Protein AF-A0A9W9BJ64-F1 (afdb_monomer_lite)

Sequence (98 aa):
PKTFESITDDDGRVLVWLPYSSADSAGEVPVYTLLDVLDDRKGQGPSRWTLRFDTAAYFGEDKTFFPEVTITFRVEEGQHYHVPLLLSPYSYTSYRGS

InterPro domains:
  IPR023416 Transthyretin/hydroxyisourate hydrolase domain [PF00576] (3-97)
  IPR023416 Transthyretin/hydroxyisourate hydrolase domain [PTHR10395] (3-98)
  IPR023419 Transthyretin, conserved site [PS00769] (81-93)
  IPR036817 Transthyretin/hydroxyisourate hydrolase domain superfamily [G3DSA:2.60.40.180] (1-98)
  IPR036817 Transthyretin/hydroxyisourate hydrolase domain superfamily [SSF49472] (4-98)

Structure (mmCIF, N/CA/C/O backbone):
data_AF-A0A9W9BJ64-F1
#
_entry.id   AF-A0A9W9BJ64-F1
#
loop_
_atom_site.group_PDB
_atom_site.id
_atom_site.type_symbol
_atom_site.label_atom_id
_atom_site.label_alt_id
_atom_site.label_comp_id
_atom_site.label_asym_id
_atom_site.label_entity_id
_atom_site.label_seq_id
_atom_site.pdbx_PDB_ins_code
_atom_site.Cartn_x
_atom_site.Cartn_y
_atom_site.Cartn_z
_atom_site.occupancy
_atom_site.B_iso_or_equiv
_atom_site.auth_seq_id
_atom_site.auth_comp_id
_atom_site.auth_asym_id
_atom_site.auth_atom_id
_atom_site.pdbx_PDB_model_num
ATOM 1 N N . PRO A 1 1 ? -16.610 6.920 -1.670 1.00 78.12 1 PRO A N 1
ATOM 2 C CA . PRO A 1 1 ? -15.840 6.237 -0.601 1.00 78.12 1 PRO A CA 1
ATOM 3 C C . PRO A 1 1 ? -14.782 7.203 -0.066 1.00 78.12 1 PRO A C 1
ATOM 5 O O . PRO A 1 1 ? -14.220 7.932 -0.880 1.00 78.12 1 PRO A O 1
ATOM 8 N N . LYS A 1 2 ? -14.538 7.248 1.252 1.00 88.31 2 LYS A N 1
ATOM 9 C CA . LYS A 1 2 ? -13.443 8.062 1.806 1.00 88.31 2 LYS A CA 1
ATOM 10 C C . LYS A 1 2 ? -12.116 7.463 1.315 1.00 88.31 2 LYS A C 1
ATOM 12 O O . LYS A 1 2 ? -11.888 6.272 1.514 1.00 88.31 2 LYS A O 1
ATOM 17 N N . THR A 1 3 ? -11.316 8.258 0.611 1.00 92.06 3 THR A N 1
ATOM 18 C CA . THR A 1 3 ? -10.059 7.829 -0.024 1.00 92.06 3 THR A CA 1
ATOM 19 C C . THR A 1 3 ? -8.937 8.704 0.505 1.00 92.06 3 THR A C 1
ATOM 21 O O . THR A 1 3 ? -9.158 9.883 0.773 1.00 92.06 3 THR A O 1
ATOM 24 N N . PHE A 1 4 ? -7.756 8.120 0.662 1.00 94.62 4 PHE A N 1
ATOM 25 C CA . PHE A 1 4 ? -6.568 8.800 1.152 1.00 94.62 4 PHE A CA 1
ATOM 26 C C . PHE A 1 4 ? -5.406 8.556 0.197 1.00 94.62 4 PHE A C 1
ATOM 28 O O . PHE A 1 4 ? -5.369 7.522 -0.473 1.00 94.62 4 PHE A O 1
ATOM 35 N N . GLU A 1 5 ? -4.461 9.483 0.165 1.00 94.75 5 GLU A N 1
ATOM 36 C CA . GLU A 1 5 ? -3.225 9.380 -0.601 1.00 94.75 5 GLU A CA 1
ATOM 37 C C . GLU A 1 5 ? -2.008 9.723 0.262 1.00 94.75 5 GLU A C 1
ATOM 39 O O . GLU A 1 5 ? -2.110 10.412 1.282 1.00 94.75 5 GLU A O 1
ATOM 44 N N . SER A 1 6 ? -0.857 9.194 -0.144 1.00 95.81 6 SER A N 1
ATOM 45 C CA . SER A 1 6 ? 0.453 9.513 0.416 1.00 95.81 6 SER A CA 1
ATOM 46 C C . SER A 1 6 ? 1.540 9.143 -0.587 1.00 95.81 6 SER A C 1
ATOM 48 O O . SER A 1 6 ? 1.322 8.335 -1.489 1.00 95.81 6 SER A O 1
ATOM 50 N N . ILE A 1 7 ? 2.732 9.692 -0.373 1.00 96.31 7 ILE A N 1
ATOM 51 C CA . ILE A 1 7 ? 3.983 9.256 -0.995 1.00 96.31 7 ILE A CA 1
ATOM 52 C C . ILE A 1 7 ? 4.843 8.601 0.095 1.00 96.31 7 ILE A C 1
ATOM 54 O O . ILE A 1 7 ? 4.725 8.962 1.269 1.00 96.31 7 ILE A O 1
ATOM 58 N N . THR A 1 8 ? 5.648 7.603 -0.266 1.00 97.25 8 THR A N 1
ATOM 59 C CA . THR A 1 8 ? 6.602 6.980 0.659 1.00 97.25 8 THR A CA 1
ATOM 60 C C . THR A 1 8 ? 7.814 7.877 0.894 1.00 97.25 8 THR A C 1
ATOM 62 O O . THR A 1 8 ? 8.259 8.566 -0.024 1.00 97.25 8 THR A O 1
ATOM 65 N N . ASP A 1 9 ? 8.373 7.840 2.098 1.00 97.12 9 ASP A N 1
ATOM 66 C CA . ASP A 1 9 ? 9.667 8.452 2.404 1.00 97.12 9 ASP A CA 1
ATOM 67 C C . ASP A 1 9 ? 10.852 7.640 1.834 1.00 97.12 9 ASP A C 1
ATOM 69 O O . ASP A 1 9 ? 10.677 6.697 1.053 1.00 97.12 9 ASP A O 1
ATOM 73 N N . ASP A 1 10 ? 12.074 8.035 2.192 1.00 97.38 10 ASP A N 1
ATOM 74 C CA . ASP A 1 10 ? 13.321 7.396 1.761 1.00 97.38 10 ASP A CA 1
ATOM 75 C C . ASP A 1 10 ? 13.559 6.006 2.384 1.00 97.38 10 ASP A C 1
ATOM 77 O O . ASP A 1 10 ? 14.303 5.212 1.806 1.00 97.38 10 ASP A O 1
ATOM 81 N N . ASP A 1 11 ? 12.884 5.678 3.491 1.00 96.94 11 ASP A N 1
ATOM 82 C CA . ASP A 1 11 ? 12.822 4.332 4.089 1.00 96.94 11 ASP A CA 1
ATOM 83 C C . ASP A 1 11 ? 11.617 3.514 3.569 1.00 96.94 11 ASP A C 1
ATOM 85 O O . ASP A 1 11 ? 11.332 2.413 4.045 1.00 96.94 11 ASP A O 1
ATOM 89 N N . GLY A 1 12 ? 10.883 4.028 2.575 1.00 96.69 12 GLY A N 1
ATOM 90 C CA . GLY A 1 12 ? 9.758 3.333 1.948 1.00 96.69 12 GLY A CA 1
ATOM 91 C C . GLY A 1 12 ? 8.477 3.300 2.792 1.00 96.69 12 GLY A C 1
ATOM 92 O O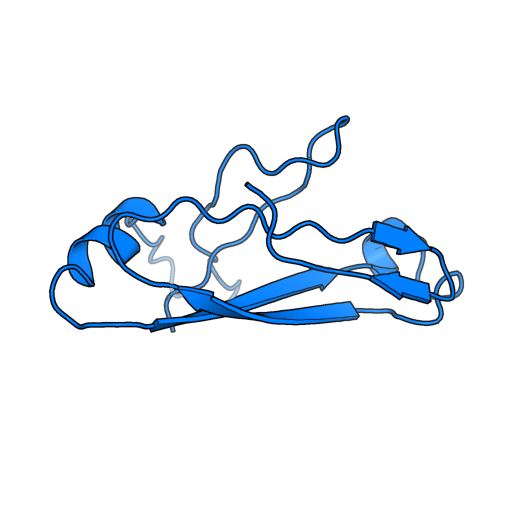 . GLY A 1 12 ? 7.604 2.464 2.542 1.00 96.69 12 GLY A O 1
ATOM 93 N N . ARG A 1 13 ? 8.332 4.183 3.788 1.00 97.38 13 ARG A N 1
ATOM 94 C CA . ARG A 1 13 ? 7.184 4.233 4.710 1.00 97.38 13 ARG A CA 1
ATOM 95 C C . ARG A 1 13 ? 6.245 5.392 4.408 1.00 97.38 13 ARG A C 1
ATOM 97 O O . ARG A 1 13 ? 6.627 6.412 3.851 1.00 97.38 13 ARG A O 1
ATOM 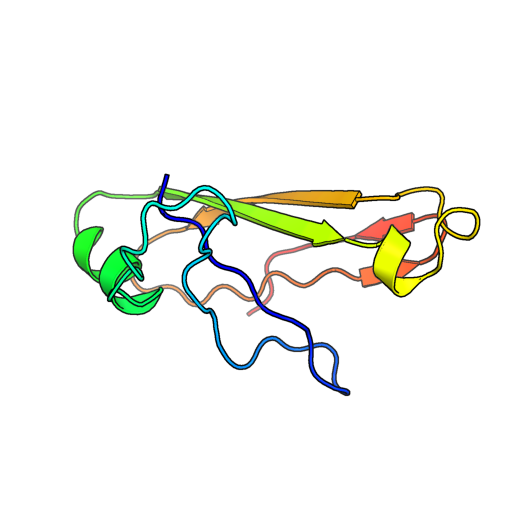104 N N . VAL A 1 14 ? 4.990 5.247 4.832 1.00 96.62 14 VAL A N 1
ATOM 105 C CA . VAL A 1 14 ? 4.007 6.337 4.834 1.00 96.62 14 VAL A CA 1
ATOM 106 C C . VAL A 1 14 ? 3.966 6.975 6.217 1.00 96.62 14 VAL A C 1
ATOM 108 O O . VAL A 1 14 ? 3.626 6.312 7.196 1.00 96.62 14 VAL A O 1
ATOM 111 N N . LEU A 1 15 ? 4.279 8.269 6.285 1.00 93.94 15 LEU A N 1
ATOM 112 C CA . LEU A 1 15 ? 4.250 9.039 7.532 1.00 93.94 15 LEU A CA 1
ATOM 113 C C . LEU A 1 15 ? 2.887 9.685 7.797 1.00 93.94 15 LEU A C 1
ATOM 115 O O . LEU A 1 15 ? 2.483 9.829 8.949 1.00 93.94 15 LEU A O 1
ATOM 119 N N . VAL A 1 16 ? 2.173 10.081 6.740 1.00 93.31 16 VAL A N 1
ATOM 120 C CA . VAL A 1 16 ? 0.894 10.786 6.845 1.00 93.31 16 VAL A CA 1
ATOM 121 C C . VAL A 1 16 ? -0.044 10.370 5.721 1.00 93.31 16 VAL A C 1
ATOM 123 O O . VAL A 1 16 ? 0.361 10.282 4.571 1.00 93.31 16 VAL A O 1
ATOM 126 N N . TRP A 1 17 ? -1.311 10.141 6.053 1.00 94.56 17 TRP A N 1
ATOM 127 C CA . TRP A 1 17 ? -2.370 9.907 5.074 1.00 94.56 17 TRP A CA 1
ATOM 128 C C . TRP A 1 17 ? -3.211 11.168 4.938 1.00 94.56 17 TRP A C 1
ATOM 130 O O . TRP A 1 17 ? -3.823 11.607 5.915 1.00 94.56 17 TRP A O 1
ATOM 140 N N . LEU A 1 18 ? -3.256 11.733 3.736 1.00 92.38 18 LEU A N 1
ATOM 141 C CA . LEU A 1 18 ? -4.066 12.909 3.440 1.00 92.38 18 LEU A CA 1
ATOM 142 C C . LEU A 1 18 ? -5.348 12.485 2.728 1.00 92.38 18 LEU A C 1
ATOM 144 O O . LEU A 1 18 ? -5.306 11.559 1.916 1.00 92.38 18 LEU A O 1
ATOM 148 N N . PRO A 1 19 ? -6.500 13.111 3.010 1.00 91.81 19 PRO A N 1
ATOM 149 C CA . PRO A 1 19 ? -7.700 12.874 2.225 1.00 91.81 19 PRO A CA 1
ATOM 150 C C . PRO A 1 19 ? -7.440 13.189 0.763 1.00 91.81 19 PRO A C 1
ATOM 152 O O . PRO A 1 19 ? -6.964 14.272 0.430 1.00 91.81 19 PRO A O 1
ATOM 155 N N . TYR A 1 20 ? -7.792 12.246 -0.101 1.00 85.75 20 TYR A N 1
ATOM 156 C CA . TYR A 1 20 ? -7.702 12.461 -1.530 1.00 85.75 20 TYR A CA 1
ATOM 157 C C . TYR A 1 20 ? -8.714 13.533 -1.940 1.00 85.75 20 TYR A C 1
ATOM 159 O O . TYR A 1 20 ? -9.920 13.374 -1.719 1.00 85.75 20 TYR A O 1
ATOM 167 N N . SER A 1 21 ? -8.230 14.602 -2.567 1.00 73.75 21 SER A N 1
ATOM 168 C CA . SER A 1 21 ? -9.075 15.585 -3.237 1.00 73.75 21 SER A CA 1
ATOM 169 C C . SER A 1 21 ? -8.898 15.431 -4.739 1.00 73.75 21 SER A C 1
ATOM 171 O O . SER A 1 21 ? -7.847 15.760 -5.281 1.00 73.75 21 SER A O 1
ATOM 173 N N . SER A 1 22 ? -9.939 14.963 -5.431 1.00 67.88 22 SER A N 1
ATOM 174 C CA . SER A 1 22 ? -9.935 14.970 -6.894 1.00 67.88 22 SER A CA 1
ATOM 175 C C . SER A 1 22 ? -9.807 16.394 -7.442 1.00 67.88 22 SER A C 1
ATOM 177 O O . SER A 1 22 ? -10.263 17.349 -6.812 1.00 67.88 22 SER A O 1
ATOM 179 N N . ALA A 1 23 ? -9.232 16.536 -8.637 1.00 64.25 23 ALA A N 1
ATOM 180 C CA . ALA A 1 23 ? -9.185 17.817 -9.346 1.00 64.25 23 ALA A CA 1
ATOM 181 C C . ALA A 1 23 ? -10.591 18.385 -9.638 1.00 64.25 23 ALA A C 1
ATOM 183 O O . ALA A 1 23 ? -10.753 19.597 -9.747 1.00 64.25 23 ALA A O 1
ATOM 184 N N . ASP A 1 24 ? -11.601 17.510 -9.695 1.00 64.44 24 ASP A N 1
ATOM 185 C CA . ASP A 1 24 ? -13.011 17.852 -9.917 1.00 64.44 24 ASP A CA 1
ATOM 186 C C . ASP A 1 24 ? -13.793 18.084 -8.611 1.00 64.44 24 ASP A C 1
ATOM 188 O O . ASP A 1 24 ? -14.999 18.348 -8.638 1.00 64.44 24 ASP A O 1
ATOM 192 N N . SER A 1 25 ? -13.137 17.980 -7.449 1.00 63.94 25 SER A N 1
ATOM 193 C CA . SER A 1 25 ? -13.758 18.333 -6.173 1.00 63.94 25 SER A CA 1
ATOM 194 C C . SER A 1 25 ? -14.080 19.824 -6.210 1.00 63.94 25 SER A C 1
ATOM 196 O O . SER A 1 25 ? -13.199 20.636 -6.482 1.00 63.94 25 SER A O 1
ATOM 198 N N . ALA A 1 26 ? -15.328 20.198 -5.928 1.00 60.81 26 ALA A N 1
ATOM 199 C CA . ALA A 1 26 ? -15.848 21.565 -6.034 1.00 60.81 26 ALA A CA 1
ATOM 200 C C . ALA A 1 26 ? -15.279 22.555 -4.982 1.00 60.81 26 ALA A C 1
ATOM 202 O O . ALA A 1 26 ? -16.012 23.358 -4.412 1.00 60.81 26 ALA A O 1
ATOM 203 N N . GLY A 1 27 ? -13.977 22.490 -4.689 1.00 58.62 27 GLY A N 1
ATOM 204 C CA . GLY A 1 27 ? -13.277 23.305 -3.697 1.00 58.62 27 GLY A CA 1
ATOM 205 C C . GLY A 1 27 ? -13.475 22.856 -2.248 1.00 58.62 27 GLY A C 1
ATOM 206 O O . GLY A 1 27 ? -12.868 23.435 -1.349 1.00 58.62 27 GLY A O 1
ATOM 207 N N . GLU A 1 28 ? -14.292 21.831 -1.999 1.00 66.94 28 GLU A N 1
ATOM 208 C CA . GLU A 1 28 ? -14.503 21.295 -0.657 1.00 66.94 28 GLU A CA 1
ATOM 209 C C . GLU A 1 28 ? -13.331 20.381 -0.283 1.00 66.94 28 GLU A C 1
ATOM 211 O O . GLU A 1 28 ? -13.246 19.224 -0.696 1.00 66.94 28 GLU A O 1
ATOM 216 N N . VAL A 1 29 ? -12.380 20.941 0.466 1.00 67.31 29 VAL A N 1
ATOM 217 C CA . VAL A 1 29 ? -11.250 20.191 1.016 1.00 67.31 29 VAL A CA 1
ATOM 218 C C . VAL A 1 29 ? -11.784 19.288 2.129 1.00 67.31 29 VAL A C 1
ATOM 220 O O . VAL A 1 29 ? -12.366 19.801 3.089 1.00 67.31 29 VAL A O 1
ATOM 223 N N . PRO A 1 30 ? -11.604 17.960 2.052 1.00 77.25 30 PRO A N 1
ATOM 224 C CA . PRO A 1 30 ? -12.071 17.084 3.112 1.00 77.25 30 PRO A CA 1
ATOM 225 C C . PRO A 1 30 ? -11.324 17.370 4.424 1.00 77.25 30 PRO A C 1
ATOM 227 O O . PRO A 1 30 ? -10.097 17.335 4.465 1.00 77.25 30 PRO A O 1
ATOM 230 N N . VAL A 1 31 ? -12.067 17.622 5.505 1.00 83.06 31 VAL A N 1
ATOM 231 C CA . VAL A 1 31 ? -11.523 17.957 6.840 1.00 83.06 31 VAL A CA 1
ATOM 232 C C . VAL A 1 31 ? -11.619 16.764 7.801 1.00 83.06 31 VAL A C 1
ATOM 234 O O . VAL A 1 31 ? -12.014 16.903 8.952 1.00 83.06 31 VAL A O 1
ATOM 237 N N . TYR A 1 32 ? -11.325 15.560 7.318 1.00 88.06 32 TYR A N 1
ATOM 238 C CA . TYR A 1 32 ? -11.262 14.356 8.150 1.00 88.06 32 TYR A CA 1
ATOM 239 C C . TYR A 1 32 ? -9.925 13.657 7.947 1.00 88.06 32 TYR A C 1
ATOM 241 O O . TYR A 1 32 ? -9.334 13.730 6.882 1.00 88.06 32 TYR A O 1
ATOM 249 N N . THR A 1 33 ? -9.449 12.943 8.949 1.00 91.50 33 THR A N 1
ATOM 250 C CA . THR A 1 33 ? -8.229 12.137 8.901 1.00 91.50 33 THR A CA 1
ATOM 251 C C . THR A 1 33 ? -8.570 10.661 8.728 1.00 91.50 33 THR A C 1
ATOM 253 O O . THR A 1 33 ? -9.724 10.248 8.863 1.00 91.50 33 THR A O 1
ATOM 256 N N . LEU A 1 34 ? -7.563 9.826 8.456 1.00 92.44 34 LEU A N 1
ATOM 257 C CA . LEU A 1 34 ? -7.747 8.374 8.495 1.00 92.44 34 LEU A CA 1
ATOM 258 C C . LEU A 1 34 ? -8.203 7.904 9.887 1.00 92.44 34 LEU A C 1
ATOM 260 O O . LEU A 1 34 ? -9.024 6.994 9.979 1.00 92.44 34 LEU A O 1
ATOM 264 N N . LEU A 1 35 ? -7.718 8.548 10.954 1.00 91.12 35 LEU A N 1
ATOM 265 C CA . LEU A 1 35 ? -8.103 8.227 12.328 1.00 91.12 35 LEU A CA 1
ATOM 266 C C . LEU A 1 35 ? -9.584 8.509 12.578 1.00 91.12 35 LEU A C 1
ATOM 268 O O . LEU A 1 35 ? -10.257 7.636 13.112 1.00 91.12 35 LEU A O 1
ATOM 272 N N . ASP A 1 36 ? -10.113 9.636 12.095 1.00 93.44 36 ASP A N 1
ATOM 273 C CA . ASP A 1 36 ? -11.546 9.946 12.218 1.00 93.44 36 ASP A CA 1
ATOM 274 C C . ASP A 1 36 ? -12.404 8.867 11.543 1.00 93.44 36 ASP A C 1
ATOM 276 O O . ASP A 1 36 ? -13.417 8.424 12.076 1.00 93.44 36 ASP A O 1
ATOM 280 N N . VAL A 1 37 ? -11.969 8.367 10.380 1.00 92.88 37 VAL A N 1
ATOM 281 C CA . VAL A 1 37 ? -12.673 7.281 9.677 1.00 92.88 37 VAL A CA 1
ATOM 282 C C . VAL A 1 37 ? -12.596 5.959 10.425 1.00 92.88 37 VAL A C 1
ATOM 284 O O . VAL A 1 37 ? -13.557 5.194 10.399 1.00 92.88 37 VAL A O 1
ATOM 287 N N . LEU A 1 38 ? -11.462 5.651 11.048 1.00 92.06 38 LEU A N 1
ATOM 288 C CA . LEU A 1 38 ? -11.318 4.441 11.852 1.00 92.06 38 LEU A CA 1
ATOM 289 C C . LEU A 1 38 ? -12.150 4.530 13.139 1.00 92.06 38 LEU A C 1
ATOM 291 O O . LEU A 1 38 ? -12.788 3.544 13.509 1.00 92.06 38 LEU A O 1
ATOM 295 N N . ASP A 1 39 ? -12.209 5.705 13.764 1.00 92.88 39 ASP A N 1
ATOM 296 C CA . ASP A 1 39 ? -13.003 5.972 14.962 1.00 92.88 39 ASP A CA 1
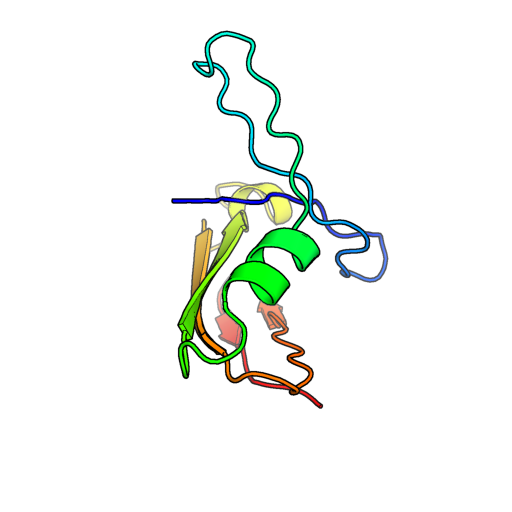ATOM 297 C C . ASP A 1 39 ? -14.508 5.891 14.691 1.00 92.88 39 ASP A C 1
ATOM 299 O O . ASP A 1 39 ? -15.212 5.195 15.424 1.00 92.88 39 ASP A O 1
ATOM 303 N N . ASP A 1 40 ? -14.987 6.480 13.588 1.00 93.31 40 ASP A N 1
ATOM 304 C CA . ASP A 1 40 ? -16.384 6.373 13.135 1.00 93.31 40 ASP A CA 1
ATOM 305 C C . ASP A 1 40 ? -16.839 4.911 12.980 1.00 93.31 40 ASP A C 1
ATOM 307 O O . ASP A 1 40 ? -18.031 4.604 13.050 1.00 93.31 40 ASP A O 1
ATOM 311 N N . ARG A 1 41 ? -15.896 3.992 12.730 1.00 91.75 41 ARG A N 1
ATOM 312 C CA . ARG A 1 41 ? -16.158 2.570 12.473 1.00 91.75 41 ARG A CA 1
ATOM 313 C C . ARG A 1 41 ? -16.092 1.682 13.713 1.00 91.75 41 ARG A C 1
ATOM 315 O O . ARG A 1 41 ? -16.407 0.493 13.595 1.00 91.75 41 ARG A O 1
ATOM 322 N N . LYS A 1 42 ? -15.713 2.212 14.877 1.00 92.81 42 LYS A N 1
ATOM 323 C CA . LYS A 1 42 ? -15.672 1.444 16.131 1.00 92.81 42 LYS A CA 1
ATOM 324 C C . LYS A 1 42 ? -17.033 0.813 16.432 1.00 92.81 42 LYS A C 1
ATOM 326 O O . LYS A 1 42 ? -18.080 1.424 16.226 1.00 92.81 42 LYS A O 1
ATOM 331 N N . GLY A 1 43 ? -17.032 -0.446 16.860 1.00 93.69 43 GLY A N 1
ATOM 332 C CA . GLY A 1 43 ? -18.246 -1.214 17.141 1.00 93.69 43 GLY A CA 1
ATOM 333 C C . GLY A 1 43 ? -19.044 -1.685 15.915 1.00 93.69 43 GLY A C 1
ATOM 334 O O . GLY A 1 43 ? -20.027 -2.401 16.085 1.00 93.69 43 GLY A O 1
ATOM 335 N N . GLN A 1 44 ? -18.636 -1.359 14.680 1.00 94.44 44 GLN A N 1
ATOM 336 C CA . GLN A 1 44 ? -19.337 -1.793 13.454 1.00 94.44 44 GLN A CA 1
ATOM 337 C C . GLN A 1 44 ? -18.859 -3.155 12.921 1.00 94.44 44 GLN A C 1
ATOM 339 O O . GLN A 1 44 ? -19.287 -3.604 11.855 1.00 94.44 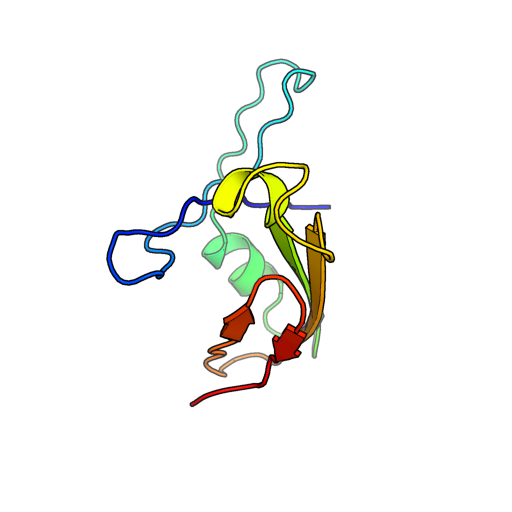44 GLN A O 1
ATOM 344 N N . GLY A 1 45 ? -17.959 -3.818 13.650 1.00 94.00 45 GLY A N 1
ATOM 345 C CA . GLY A 1 45 ? -17.342 -5.072 13.240 1.00 94.00 45 GLY A CA 1
ATOM 346 C C . GLY A 1 45 ? -16.302 -4.906 12.121 1.00 94.00 45 GLY A C 1
ATOM 347 O O . GLY A 1 45 ? -15.896 -3.793 11.775 1.00 94.00 45 GLY A O 1
ATOM 348 N N . PRO A 1 46 ? -15.817 -6.025 11.558 1.00 95.44 46 PRO A N 1
ATOM 349 C CA . PRO A 1 46 ? -14.692 -5.990 10.633 1.00 95.44 46 PRO A CA 1
ATOM 350 C C . PRO A 1 46 ? -14.999 -5.275 9.318 1.00 95.44 46 PRO A C 1
ATOM 352 O O . PRO A 1 46 ? -16.108 -5.321 8.792 1.00 95.44 46 PRO A O 1
ATOM 355 N N . SER A 1 47 ? -13.974 -4.651 8.754 1.00 94.38 47 SER A N 1
ATOM 356 C CA . SER A 1 47 ? -14.067 -3.791 7.577 1.00 94.38 47 SER A CA 1
ATOM 357 C C . SER A 1 47 ? -13.119 -4.241 6.471 1.00 94.38 47 SER A C 1
ATOM 359 O O . SER A 1 47 ? -12.143 -4.939 6.734 1.00 94.38 47 SER A O 1
ATOM 361 N N . ARG A 1 48 ? -13.411 -3.871 5.222 1.00 96.19 48 ARG A N 1
ATOM 362 C CA . ARG A 1 48 ? -12.559 -4.161 4.061 1.00 96.19 48 ARG A CA 1
ATOM 363 C C . ARG A 1 48 ? -11.892 -2.876 3.589 1.00 96.19 48 ARG A C 1
ATOM 365 O O . ARG A 1 48 ? -12.588 -1.889 3.369 1.00 96.19 48 ARG A O 1
ATOM 372 N N . TRP A 1 49 ? -10.581 -2.934 3.391 1.00 96.62 49 TRP A N 1
ATOM 373 C CA . TRP A 1 49 ? -9.750 -1.821 2.943 1.00 96.62 49 TRP A CA 1
ATOM 374 C C . TRP A 1 49 ? -8.930 -2.223 1.726 1.00 96.62 49 TRP A C 1
ATOM 376 O O . TRP A 1 49 ? -8.679 -3.410 1.498 1.00 96.62 49 TRP A O 1
ATOM 386 N N . THR A 1 50 ? -8.519 -1.221 0.957 1.00 97.75 50 THR A N 1
ATOM 387 C CA . THR A 1 50 ? -7.718 -1.397 -0.248 1.00 97.75 50 THR A CA 1
ATOM 388 C C . THR A 1 50 ? -6.573 -0.395 -0.241 1.00 97.75 50 THR A C 1
ATOM 390 O O . THR A 1 50 ? -6.802 0.795 -0.040 1.00 97.75 50 THR A O 1
ATOM 393 N N . LEU A 1 51 ? -5.358 -0.885 -0.471 1.00 97.81 51 LEU A N 1
ATOM 394 C CA . LEU A 1 51 ? -4.181 -0.080 -0.783 1.00 97.81 51 LEU A CA 1
ATOM 395 C C . LEU A 1 51 ? -3.869 -0.218 -2.269 1.00 97.81 51 LEU A C 1
ATOM 397 O O . LEU A 1 51 ? -3.991 -1.310 -2.827 1.00 97.81 51 LEU A O 1
ATOM 401 N N . ARG A 1 52 ? -3.458 0.886 -2.887 1.00 97.94 52 ARG A N 1
ATOM 402 C CA . ARG A 1 52 ? -3.116 0.964 -4.304 1.00 97.94 52 ARG A CA 1
ATOM 403 C C . ARG A 1 52 ? -1.768 1.650 -4.444 1.00 97.94 52 ARG A C 1
ATOM 405 O O . ARG A 1 52 ? -1.588 2.740 -3.911 1.00 97.94 52 ARG A O 1
ATOM 412 N N . PHE A 1 53 ? -0.846 0.991 -5.127 1.00 98.19 53 PHE A N 1
ATOM 413 C CA . PHE A 1 53 ? 0.520 1.449 -5.335 1.00 98.19 53 PHE A CA 1
ATOM 414 C C . PHE A 1 53 ? 0.723 1.716 -6.822 1.00 98.19 53 PHE A C 1
ATOM 416 O O . PHE A 1 53 ? 0.504 0.817 -7.636 1.00 98.19 53 PHE A O 1
ATOM 423 N N . ASP A 1 54 ? 1.152 2.930 -7.156 1.00 97.69 54 ASP A N 1
ATOM 424 C CA . ASP A 1 54 ? 1.549 3.308 -8.512 1.00 97.69 54 ASP A CA 1
ATOM 425 C C . ASP A 1 54 ? 3.008 2.889 -8.747 1.00 97.69 54 ASP A C 1
ATOM 427 O O . ASP A 1 54 ? 3.964 3.597 -8.421 1.00 97.69 54 ASP A O 1
ATOM 431 N N . THR A 1 55 ? 3.184 1.661 -9.225 1.00 98.06 55 THR A N 1
ATOM 432 C CA . THR A 1 55 ? 4.502 1.044 -9.401 1.00 98.06 55 THR A CA 1
ATOM 433 C C . THR A 1 55 ? 5.150 1.433 -10.727 1.00 98.06 55 THR A C 1
ATOM 435 O O . THR A 1 55 ? 6.380 1.405 -10.824 1.00 98.06 55 THR A O 1
ATOM 438 N N . ALA A 1 56 ? 4.359 1.850 -11.722 1.00 97.75 56 ALA A N 1
ATOM 439 C CA . ALA A 1 56 ? 4.855 2.479 -12.942 1.00 97.75 56 ALA A CA 1
ATOM 440 C C . ALA A 1 56 ? 5.521 3.826 -12.642 1.00 97.75 56 ALA A C 1
ATOM 442 O O . ALA A 1 56 ? 6.636 4.056 -13.106 1.00 97.75 56 ALA A O 1
ATOM 443 N N . ALA A 1 57 ? 4.921 4.676 -11.800 1.00 96.50 57 ALA A N 1
ATOM 444 C CA . ALA A 1 57 ? 5.552 5.929 -11.379 1.00 96.50 57 ALA A CA 1
ATOM 445 C C . ALA A 1 57 ? 6.880 5.704 -10.630 1.00 96.50 57 ALA A C 1
ATOM 447 O O . ALA A 1 57 ? 7.800 6.514 -10.746 1.00 96.50 57 ALA A O 1
ATOM 448 N N . TYR A 1 58 ? 7.003 4.592 -9.894 1.00 96.69 58 TYR A N 1
ATOM 449 C CA . TYR A 1 58 ? 8.225 4.232 -9.172 1.00 96.69 58 TYR A CA 1
ATOM 450 C C . TYR A 1 58 ? 9.341 3.691 -10.085 1.00 96.69 58 TYR A C 1
ATOM 452 O O . TYR A 1 58 ? 10.468 4.185 -10.043 1.00 96.69 58 TYR A O 1
ATOM 460 N N . PHE A 1 59 ? 9.063 2.676 -10.913 1.00 97.19 59 PHE A N 1
ATOM 461 C CA . PHE A 1 59 ? 10.088 2.059 -11.769 1.00 97.19 59 PHE A CA 1
ATOM 462 C C . PHE A 1 59 ? 10.301 2.786 -13.104 1.00 97.19 59 PHE A C 1
ATOM 464 O O . PHE A 1 59 ? 11.410 2.756 -13.645 1.00 97.19 59 PHE A O 1
ATOM 471 N N . GLY A 1 60 ? 9.254 3.415 -13.636 1.00 96.94 60 GLY A N 1
ATOM 472 C CA . GLY A 1 60 ? 9.091 3.864 -15.020 1.00 96.94 60 GLY A CA 1
ATOM 473 C C . GLY A 1 60 ? 8.140 2.949 -15.808 1.00 96.94 60 GLY A C 1
ATOM 474 O O . GLY A 1 60 ? 8.197 1.730 -15.650 1.00 96.94 60 GLY A O 1
ATOM 475 N N . GLU A 1 61 ? 7.315 3.539 -16.681 1.00 93.50 61 GLU A N 1
ATOM 476 C CA . GLU A 1 61 ? 6.200 2.883 -17.397 1.00 93.50 61 GLU A CA 1
ATOM 477 C C . GLU A 1 61 ? 6.578 1.536 -18.045 1.00 93.50 61 GLU A C 1
ATOM 479 O O . GLU A 1 61 ? 5.933 0.522 -17.805 1.00 93.50 61 GLU A O 1
ATOM 484 N N . ASP A 1 62 ? 7.689 1.489 -18.786 1.00 95.19 62 ASP A N 1
ATOM 485 C CA . ASP A 1 62 ? 8.133 0.287 -19.511 1.00 95.19 62 ASP A CA 1
ATOM 486 C C . ASP A 1 62 ? 9.107 -0.599 -18.709 1.00 95.19 62 ASP A C 1
ATOM 488 O O . ASP A 1 62 ? 9.713 -1.531 -19.244 1.00 95.19 62 ASP A O 1
ATOM 492 N N . LYS A 1 63 ? 9.336 -0.281 -17.430 1.00 97.31 63 LYS A N 1
ATOM 493 C CA . LYS A 1 63 ? 10.356 -0.929 -16.587 1.00 97.31 63 LYS A CA 1
ATOM 494 C C . LYS A 1 63 ? 9.780 -1.890 -15.556 1.00 97.31 63 LYS A C 1
ATOM 496 O O . LYS A 1 63 ? 10.550 -2.488 -14.810 1.00 97.31 63 LYS A O 1
ATOM 501 N N . THR A 1 64 ? 8.464 -2.054 -15.510 1.00 97.75 64 THR A N 1
ATOM 502 C CA . THR A 1 64 ? 7.776 -2.980 -14.611 1.00 97.75 64 THR A CA 1
ATOM 503 C C . THR A 1 64 ? 6.695 -3.737 -15.366 1.00 97.75 64 THR A C 1
ATOM 505 O O . THR A 1 64 ? 5.998 -3.185 -16.208 1.00 97.75 64 THR A O 1
ATOM 508 N N . PHE A 1 65 ? 6.535 -5.017 -15.053 1.00 97.94 65 PHE A N 1
ATOM 509 C CA . PHE A 1 65 ? 5.419 -5.825 -15.536 1.00 97.94 65 PHE A CA 1
ATOM 510 C C . PHE A 1 65 ? 4.104 -5.471 -14.824 1.00 97.94 65 PHE A C 1
ATOM 512 O O . PHE A 1 65 ? 3.022 -5.690 -15.364 1.00 97.94 65 PHE A O 1
ATOM 519 N N . PHE A 1 66 ? 4.197 -4.913 -13.615 1.00 97.88 66 PHE A N 1
ATOM 520 C CA . PHE A 1 66 ? 3.058 -4.450 -12.829 1.00 97.88 66 PHE A CA 1
ATOM 521 C C . PHE A 1 66 ? 3.064 -2.921 -12.821 1.00 97.88 66 PHE A C 1
ATOM 523 O O . PHE A 1 66 ? 3.885 -2.344 -12.102 1.00 97.88 66 PHE A O 1
ATOM 530 N N . PRO A 1 67 ? 2.210 -2.247 -13.608 1.00 97.25 67 PRO A N 1
ATOM 531 C CA . PRO A 1 67 ? 2.117 -0.787 -13.582 1.00 97.25 67 PRO A CA 1
ATOM 532 C C . PRO A 1 67 ? 1.357 -0.272 -12.349 1.00 97.25 67 PRO A C 1
ATOM 534 O O . PRO A 1 67 ? 1.568 0.854 -11.914 1.00 97.25 67 PRO A O 1
ATOM 537 N N . GLU A 1 68 ? 0.525 -1.118 -11.737 1.00 98.31 68 GLU A N 1
ATOM 538 C CA . GLU A 1 68 ? -0.167 -0.843 -10.480 1.00 98.31 68 GLU A CA 1
ATOM 539 C C . GLU A 1 68 ? -0.259 -2.132 -9.651 1.00 98.31 68 GLU A C 1
ATOM 541 O O . GLU A 1 68 ? -0.464 -3.221 -10.198 1.00 98.31 68 GLU 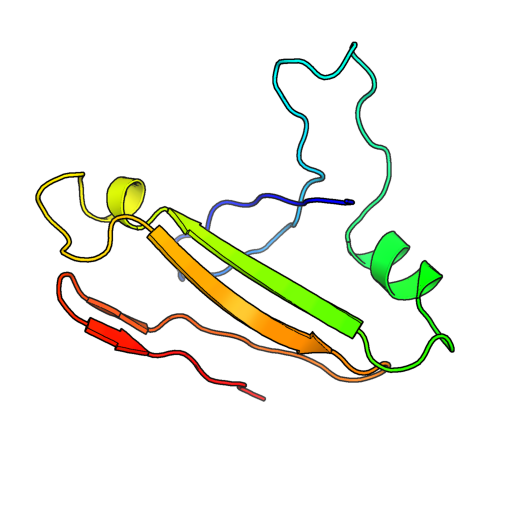A O 1
ATOM 546 N N . VAL A 1 69 ? -0.162 -2.015 -8.325 1.00 98.44 69 VAL A N 1
ATOM 547 C CA . VAL A 1 69 ? -0.458 -3.111 -7.392 1.00 98.44 69 VAL A CA 1
ATOM 548 C C . VAL A 1 69 ? -1.594 -2.703 -6.463 1.00 98.44 69 VAL A C 1
ATOM 550 O O . VAL A 1 69 ? -1.506 -1.702 -5.755 1.00 98.44 69 VAL A O 1
ATOM 553 N N . THR A 1 70 ? -2.649 -3.516 -6.420 1.00 98.38 70 THR A N 1
ATOM 554 C CA . THR A 1 70 ? -3.788 -3.328 -5.515 1.00 98.38 70 THR A CA 1
ATOM 555 C C . THR A 1 70 ? -3.853 -4.463 -4.494 1.00 98.38 70 THR A C 1
ATOM 557 O O . THR A 1 70 ? -3.960 -5.634 -4.856 1.00 98.38 70 THR A O 1
ATOM 560 N N . ILE A 1 71 ? -3.840 -4.123 -3.203 1.00 98.31 71 ILE A N 1
ATOM 561 C CA . ILE A 1 71 ? -3.934 -5.074 -2.088 1.00 98.31 71 ILE A CA 1
ATOM 562 C C . ILE A 1 71 ? -5.228 -4.812 -1.328 1.00 98.31 71 ILE A C 1
ATOM 564 O O . ILE A 1 71 ? -5.431 -3.733 -0.779 1.00 98.31 71 ILE A O 1
ATOM 568 N N . THR A 1 72 ? -6.105 -5.814 -1.270 1.00 98.19 72 THR A N 1
ATOM 569 C CA . THR A 1 72 ? -7.362 -5.749 -0.513 1.00 98.19 72 THR A CA 1
ATOM 570 C C . THR A 1 72 ? -7.288 -6.657 0.707 1.00 98.19 72 THR A C 1
ATOM 572 O O . THR A 1 72 ? -6.937 -7.828 0.585 1.00 98.19 72 THR A O 1
ATOM 575 N N . PHE A 1 73 ? -7.637 -6.135 1.881 1.00 97.56 73 PHE A N 1
ATOM 576 C CA . PHE A 1 73 ? -7.509 -6.849 3.153 1.00 97.56 73 PHE A CA 1
ATOM 577 C C . PHE A 1 73 ? -8.619 -6.480 4.142 1.00 97.56 73 PHE A C 1
ATOM 579 O O . PHE A 1 73 ? -9.373 -5.521 3.954 1.00 97.56 73 PHE A O 1
ATOM 586 N N . ARG A 1 74 ? -8.743 -7.293 5.196 1.00 96.19 74 ARG A N 1
ATOM 587 C CA . ARG A 1 74 ? -9.718 -7.126 6.279 1.00 96.19 74 ARG A CA 1
ATOM 588 C C . ARG A 1 74 ? -9.056 -6.468 7.487 1.00 96.19 74 ARG A C 1
ATOM 590 O O . ARG A 1 74 ? -7.981 -6.896 7.898 1.00 96.19 74 ARG A O 1
ATOM 597 N N . VAL A 1 75 ? -9.734 -5.485 8.070 1.00 95.00 75 VAL A N 1
ATOM 598 C CA . VAL A 1 75 ? -9.313 -4.761 9.274 1.00 95.00 75 VAL A CA 1
ATOM 599 C C . VAL A 1 75 ? -10.330 -4.980 10.384 1.00 95.00 75 VAL A C 1
ATOM 601 O O . VAL A 1 75 ? -11.535 -4.798 10.184 1.00 95.00 75 VAL A O 1
ATOM 604 N N . GLU A 1 76 ? -9.828 -5.362 11.549 1.00 93.50 76 GLU A N 1
ATOM 605 C CA . GLU A 1 76 ? -10.568 -5.522 12.795 1.00 93.50 76 GLU A CA 1
ATOM 606 C C . GLU A 1 76 ? -10.176 -4.414 13.774 1.00 93.50 76 GLU A C 1
ATOM 608 O O . GLU A 1 76 ? -9.052 -3.909 13.754 1.00 93.50 76 GLU A O 1
ATOM 613 N N . GLU A 1 77 ? -11.126 -4.014 14.613 1.00 90.69 77 GLU A N 1
ATOM 614 C CA . GLU A 1 77 ? -10.926 -2.956 15.598 1.00 90.69 77 GLU A CA 1
ATOM 615 C C . GLU A 1 77 ? -9.862 -3.340 16.640 1.00 90.69 77 GLU A C 1
ATOM 617 O O . GLU A 1 77 ? -9.758 -4.496 17.051 1.00 90.69 77 GLU A O 1
ATOM 622 N N . GLY A 1 78 ? -9.076 -2.354 17.083 1.00 88.94 78 GLY A N 1
ATOM 623 C CA . GLY A 1 78 ? -8.103 -2.520 18.169 1.00 88.94 78 GLY A CA 1
ATOM 624 C C . GLY A 1 78 ? -6.818 -3.258 17.783 1.00 88.94 78 GLY A C 1
ATOM 625 O O . GLY A 1 78 ? -6.034 -3.608 18.660 1.00 88.94 78 GLY A O 1
ATOM 626 N N . GLN A 1 79 ? -6.590 -3.500 16.491 1.00 91.06 79 GLN A N 1
ATOM 627 C CA . GLN A 1 79 ? -5.421 -4.214 15.980 1.00 91.06 79 GLN A CA 1
ATOM 628 C C . GLN A 1 79 ? -4.505 -3.279 15.184 1.00 91.06 79 GLN A C 1
ATOM 630 O O . GLN A 1 79 ? -4.970 -2.410 14.446 1.00 91.06 79 GLN A O 1
ATOM 635 N N . HIS A 1 80 ? -3.196 -3.502 15.289 1.00 92.12 80 HIS A N 1
ATOM 636 C CA . HIS A 1 80 ? -2.210 -2.881 14.409 1.00 92.12 80 HIS A CA 1
ATOM 637 C C . HIS A 1 80 ? -2.071 -3.701 13.115 1.00 92.12 80 HIS A C 1
ATOM 639 O O . HIS A 1 80 ? -2.070 -4.938 13.140 1.00 92.12 80 HIS A O 1
ATOM 645 N N . TYR A 1 81 ? -1.984 -3.010 11.978 1.00 94.62 81 TYR A N 1
ATOM 646 C CA . TYR A 1 81 ? -1.852 -3.619 10.657 1.00 94.62 81 TYR A CA 1
ATOM 647 C C . TYR A 1 81 ? -0.658 -3.020 9.925 1.00 94.62 81 TYR A C 1
ATOM 649 O O . TYR A 1 81 ? -0.730 -1.909 9.410 1.00 94.62 81 TYR A O 1
ATOM 657 N N . HIS A 1 82 ? 0.414 -3.799 9.819 1.00 96.31 82 HIS A N 1
ATOM 658 C CA . HIS A 1 82 ? 1.502 -3.525 8.893 1.00 96.31 82 HIS A CA 1
ATOM 659 C C . HIS A 1 82 ? 1.278 -4.349 7.617 1.00 96.31 82 HIS A C 1
ATOM 661 O O . HIS A 1 82 ? 1.262 -5.577 7.673 1.00 96.31 82 HIS A O 1
ATOM 667 N N . VAL A 1 83 ? 1.058 -3.692 6.475 1.00 97.69 83 VAL A N 1
ATOM 668 C CA . VAL A 1 83 ? 0.791 -4.352 5.182 1.00 97.69 83 VAL A CA 1
ATOM 669 C C . VAL A 1 83 ? 1.855 -3.917 4.167 1.00 97.69 83 VAL A C 1
ATOM 671 O O . VAL A 1 83 ? 1.614 -2.992 3.392 1.00 97.69 83 VAL A O 1
ATOM 674 N N . PRO A 1 84 ? 3.060 -4.517 4.198 1.00 97.69 84 PRO A N 1
ATOM 675 C CA . PRO A 1 84 ? 4.140 -4.147 3.291 1.00 97.69 84 PRO A CA 1
ATOM 676 C C . PRO A 1 84 ? 3.915 -4.663 1.865 1.00 97.69 84 PRO A C 1
ATOM 678 O O . PRO A 1 84 ? 3.230 -5.668 1.641 1.00 97.69 84 PRO A O 1
ATOM 681 N N . LEU A 1 85 ? 4.567 -4.001 0.909 1.00 98.31 85 LEU A N 1
ATOM 682 C CA . LEU A 1 85 ? 4.740 -4.456 -0.467 1.00 98.31 85 LEU A CA 1
ATOM 683 C C . LEU A 1 85 ? 6.236 -4.681 -0.717 1.00 98.31 85 LEU A C 1
ATOM 685 O O . LEU A 1 85 ? 7.013 -3.731 -0.723 1.00 98.31 85 LEU A O 1
ATOM 689 N N . LEU A 1 86 ? 6.642 -5.933 -0.928 1.00 98.19 86 LEU A N 1
ATOM 690 C CA . LEU A 1 86 ? 7.978 -6.256 -1.426 1.00 98.19 86 LEU A CA 1
ATOM 691 C C . LEU A 1 86 ? 7.884 -6.310 -2.941 1.00 98.19 86 LEU A C 1
ATOM 693 O O . LEU A 1 86 ? 7.10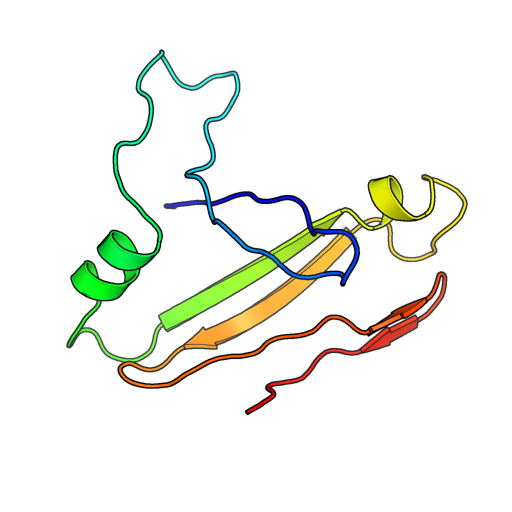9 -7.100 -3.480 1.00 98.19 86 LEU A O 1
ATOM 697 N N . LEU A 1 87 ? 8.655 -5.466 -3.612 1.00 98.12 87 LEU A N 1
ATOM 698 C CA . LEU A 1 87 ? 8.446 -5.166 -5.017 1.00 98.12 87 LEU A CA 1
ATOM 699 C C . LEU A 1 87 ? 9.729 -5.357 -5.825 1.00 98.12 87 LEU A C 1
ATOM 701 O O . LEU A 1 87 ? 10.791 -4.852 -5.471 1.00 98.12 87 LEU A O 1
ATOM 705 N N . SER A 1 88 ? 9.605 -6.053 -6.949 1.00 98.00 88 SER A N 1
ATOM 706 C CA . SER A 1 88 ? 10.578 -6.064 -8.035 1.00 98.00 88 SER A CA 1
ATOM 707 C C . SER A 1 88 ? 9.863 -5.781 -9.364 1.00 98.00 88 SER A C 1
ATOM 709 O O . SER A 1 88 ? 8.636 -5.885 -9.427 1.00 98.00 88 SER A O 1
ATOM 711 N N . PRO A 1 89 ? 10.595 -5.487 -10.451 1.00 97.25 89 PRO A N 1
ATOM 712 C CA . PRO A 1 89 ? 9.989 -5.258 -11.763 1.00 97.25 89 PRO A CA 1
ATOM 713 C C . PRO A 1 89 ? 9.083 -6.385 -12.285 1.00 97.25 89 PRO A C 1
ATOM 715 O O . PRO A 1 89 ? 8.215 -6.127 -13.110 1.00 97.25 89 PRO A O 1
ATOM 718 N N . TYR A 1 90 ? 9.271 -7.633 -11.836 1.00 97.94 90 TYR A N 1
ATOM 719 C CA . TYR A 1 90 ? 8.562 -8.811 -12.369 1.00 97.94 90 TYR A CA 1
ATOM 720 C C . TYR A 1 90 ? 7.965 -9.716 -11.287 1.00 97.94 90 TYR A C 1
ATOM 722 O O . TYR A 1 90 ? 7.463 -10.800 -11.581 1.00 97.94 90 TYR A O 1
ATOM 730 N N . SER A 1 91 ? 7.995 -9.293 -10.027 1.00 98.44 91 SER A N 1
ATOM 731 C CA . SER A 1 91 ? 7.336 -9.999 -8.931 1.00 98.44 91 SER A CA 1
ATOM 732 C C . SER A 1 91 ? 6.991 -9.035 -7.810 1.00 98.44 91 SER A C 1
ATOM 734 O O . SER A 1 91 ? 7.681 -8.041 -7.596 1.00 98.44 91 SER A O 1
ATOM 736 N N . TYR A 1 92 ? 5.954 -9.360 -7.050 1.00 98.44 92 TYR A N 1
ATOM 737 C CA . TYR A 1 92 ? 5.711 -8.716 -5.774 1.00 98.44 92 TYR A CA 1
ATOM 738 C C . TYR A 1 92 ? 5.147 -9.715 -4.774 1.00 98.44 92 TYR A C 1
ATOM 740 O O . TYR A 1 92 ? 4.540 -10.723 -5.145 1.00 98.44 92 TYR A O 1
ATOM 748 N N . THR A 1 93 ? 5.331 -9.424 -3.493 1.00 98.44 93 THR A N 1
ATOM 749 C CA . THR A 1 93 ? 4.666 -10.135 -2.404 1.00 98.44 93 THR A CA 1
ATOM 750 C C . THR A 1 93 ? 4.146 -9.141 -1.377 1.00 98.44 93 THR A C 1
ATOM 752 O O . THR A 1 93 ? 4.654 -8.030 -1.226 1.00 98.44 93 THR A O 1
ATOM 755 N N . SER A 1 94 ? 3.092 -9.540 -0.674 1.00 98.38 94 SER A N 1
ATOM 756 C CA . SER A 1 94 ? 2.536 -8.792 0.446 1.00 98.38 94 SER A CA 1
ATOM 757 C C . SER A 1 94 ? 2.037 -9.765 1.504 1.00 98.38 94 SER A C 1
ATOM 759 O O . SER A 1 94 ? 1.757 -10.930 1.214 1.00 98.38 94 SER A O 1
ATOM 761 N N . TYR A 1 95 ? 1.966 -9.298 2.743 1.00 97.25 95 TYR A N 1
ATOM 762 C CA . TYR A 1 95 ? 1.537 -10.075 3.896 1.00 97.25 95 TYR A CA 1
ATOM 763 C C . TYR A 1 95 ? 1.059 -9.135 5.009 1.00 97.25 95 TYR A C 1
ATOM 765 O O . TYR A 1 95 ? 1.188 -7.918 4.905 1.00 97.25 95 TYR A O 1
ATOM 773 N N . ARG A 1 96 ? 0.505 -9.694 6.090 1.00 96.75 96 ARG A N 1
ATOM 774 C CA . ARG A 1 96 ? 0.253 -8.954 7.334 1.00 96.75 96 ARG A CA 1
ATOM 775 C C . ARG A 1 96 ? 1.454 -9.124 8.266 1.00 96.75 96 ARG A C 1
ATOM 777 O O . ARG A 1 96 ? 1.698 -10.231 8.737 1.00 96.75 96 ARG A O 1
ATOM 784 N N . GLY A 1 97 ? 2.192 -8.047 8.511 1.00 91.25 97 GLY A N 1
ATOM 785 C CA . GLY A 1 97 ? 3.226 -7.964 9.541 1.00 91.25 97 GLY A CA 1
ATOM 786 C C . GLY A 1 97 ? 2.654 -7.675 10.934 1.00 91.25 97 GLY A C 1
ATOM 787 O O . GLY A 1 97 ? 1.458 -7.407 11.080 1.00 91.25 97 GLY A O 1
ATOM 788 N N . SER A 1 98 ? 3.526 -7.741 11.944 1.00 79.19 98 SER A N 1
ATOM 789 C CA . SER A 1 98 ? 3.257 -7.360 13.341 1.00 79.19 98 SER A CA 1
ATOM 790 C C . SER A 1 98 ? 3.423 -5.860 13.565 1.00 79.19 98 SER A C 1
ATOM 792 O O . SER A 1 98 ? 4.467 -5.354 13.097 1.00 79.19 98 SER A O 1
#

pLDDT: mean 91.99, std 9.53, range [58.62, 98.44]

Foldseek 3Di:
DFDWDADADPVRDGPATATDDDPPRPPDGDPDGPVNVLVVCPPVFKDKDKDKDQVCVVQPVVQAPPRMDMDIDIDGPPDDWDWDWDDDRYDIDTDTDD

Organism: NCBI:txid1435070

Radius of gyration: 15.26 Å; chains: 1; bounding box: 33×33×38 Å

Secondary structure (DSSP, 8-state):
---EE----TTS----PEEP--TTS-S------HHHHHHHTTTS--EEEEEEEEHHHHH-GGG-S-SEEEEEEEE-TT---B--EEEETTEEEE--B-